Protein AF-A0A2P7U1U2-F1 (afdb_monomer)

Nearest PDB structures (foldseek):
  7a5g-assembly1_S6  TM=5.072E-01  e=9.191E+00  Homo sapiens

Secondary structure (DSSP, 8-state):
-HHHHHHTT----PPPTT-GGG-HHHHHHHHHHHHHHHTT---HHHHHHHHHHHHTT-

Radius of gyration: 15.58 Å; Cα contacts (8 Å, |Δi|>4): 16; chains: 1; bounding box: 31×27×31 Å

Organism: NCBI:txid90242

InterPro domains:
  IPR036397 Ribonuclease H superfamily [G3DSA:3.30.420.10] (1-55)
  IPR038717 Tc1-like transposase, DDE domain [PF13358] (2-47)

pLDDT: mean 84.99, std 9.83, range [41.81, 94.25]

Solvent-accessible surface area (bac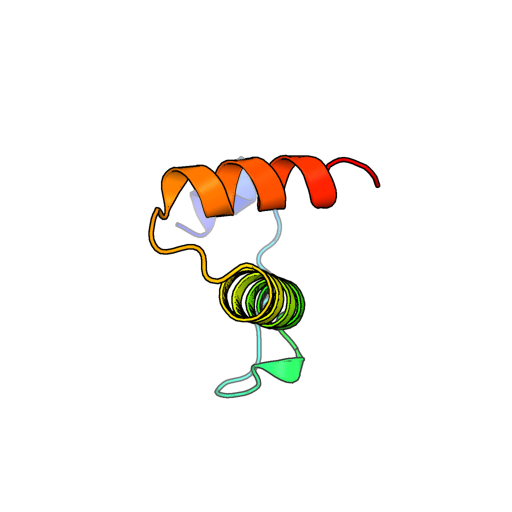kbone atoms only — not comparable to full-atom values): 3765 Å² total; per-residue (Å²): 108,67,70,5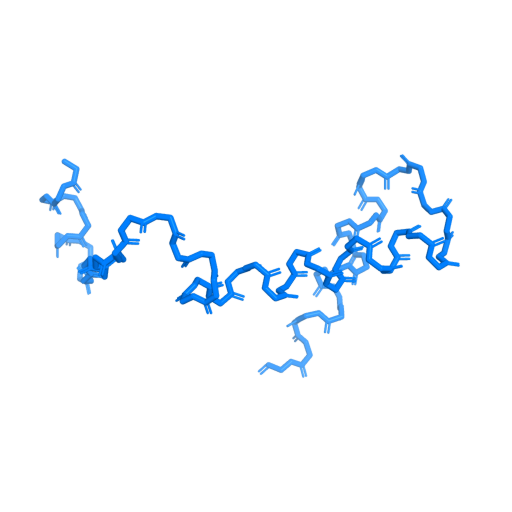9,41,47,75,71,75,46,81,90,83,86,75,70,86,96,48,65,88,78,40,72,65,53,60,54,51,53,52,50,54,47,52,36,62,78,69,66,58,83,52,65,69,60,50,48,54,52,48,51,65,65,64,70,76,118

Foldseek 3Di:
DVCVCVVVVHDDDDDDPPCVVPPVVVVLVVVLVVVCVVVVDPDPVVSVVVSCVVVVPD

Structure (mmCIF, N/CA/C/O backbone):
data_AF-A0A2P7U1U2-F1
#
_entry.id   AF-A0A2P7U1U2-F1
#
loop_
_atom_site.group_PDB
_atom_site.id
_atom_site.type_symbol
_atom_site.label_atom_id
_atom_site.label_alt_id
_atom_site.label_comp_id
_atom_site.label_asym_id
_atom_site.label_entity_id
_atom_site.label_seq_id
_atom_site.pdbx_PDB_ins_code
_atom_site.Cartn_x
_atom_site.Cartn_y
_atom_site.Cartn_z
_atom_site.occupancy
_atom_site.B_iso_or_equiv
_atom_site.auth_seq_id
_atom_site.auth_comp_id
_atom_site.auth_asym_id
_atom_site.auth_atom_id
_atom_site.pdbx_PDB_model_num
ATOM 1 N N . MET A 1 1 ? -4.672 13.664 17.112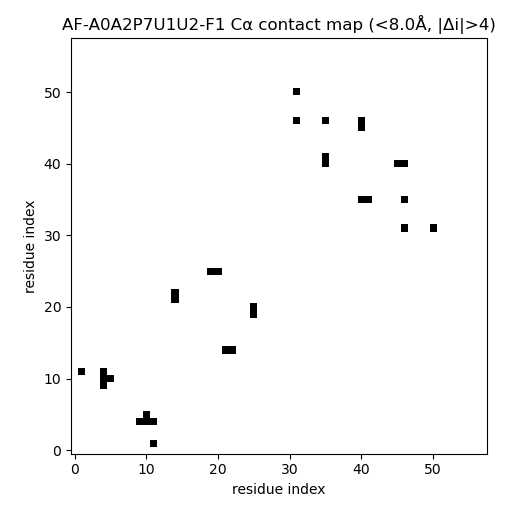 1.00 75.81 1 MET A N 1
ATOM 2 C CA . MET A 1 1 ? -4.572 12.890 15.846 1.00 75.81 1 MET A CA 1
ATOM 3 C C . MET A 1 1 ? -5.903 12.234 15.519 1.00 75.81 1 MET A C 1
ATOM 5 O O . MET A 1 1 ? -6.362 12.411 14.404 1.00 75.81 1 MET A O 1
ATOM 9 N N . GLN A 1 2 ? -6.558 11.588 1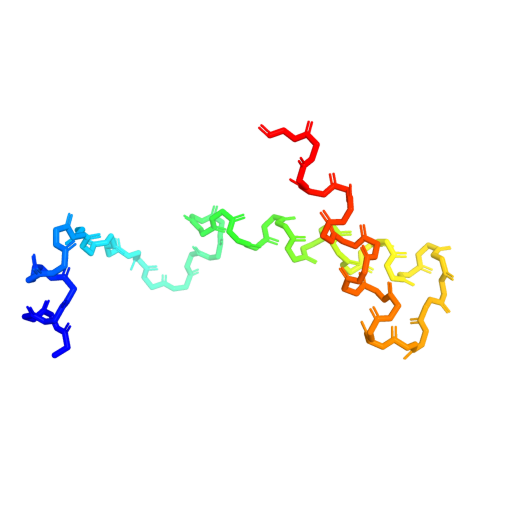6.491 1.00 84.62 2 GLN A N 1
ATOM 10 C CA . GLN A 1 2 ? -7.968 11.185 16.390 1.00 84.62 2 GLN A CA 1
ATOM 11 C C . GLN A 1 2 ? -8.896 12.340 15.990 1.00 84.62 2 GLN A C 1
ATOM 13 O O . GLN A 1 2 ? -9.522 12.259 14.941 1.00 84.62 2 GLN A O 1
ATOM 18 N N . ASP A 1 3 ? -8.846 13.461 16.716 1.00 88.00 3 ASP A N 1
ATOM 19 C CA . ASP A 1 3 ? -9.705 14.629 16.442 1.00 88.00 3 ASP A CA 1
ATOM 20 C C . ASP A 1 3 ? -9.526 15.217 15.030 1.00 88.00 3 ASP A C 1
ATOM 22 O O . ASP A 1 3 ? -10.458 15.766 14.454 1.00 88.00 3 ASP A O 1
ATOM 26 N N . LEU A 1 4 ? -8.329 15.083 14.443 1.00 93.12 4 LEU A N 1
ATOM 27 C CA . LEU A 1 4 ? -8.041 15.524 13.072 1.00 93.12 4 LEU A CA 1
ATOM 28 C C . LEU A 1 4 ? -8.670 14.592 12.029 1.00 93.12 4 LEU A C 1
ATOM 30 O O . LEU A 1 4 ? -9.148 15.055 10.999 1.00 93.12 4 LEU A O 1
ATOM 34 N N . ILE A 1 5 ? -8.653 13.283 12.292 1.00 91.94 5 ILE A N 1
ATOM 35 C CA . ILE A 1 5 ? -9.222 12.261 11.405 1.00 91.94 5 ILE A CA 1
ATOM 36 C C . ILE A 1 5 ? -10.752 12.349 11.445 1.00 91.94 5 ILE A C 1
ATOM 38 O O . ILE A 1 5 ? -11.392 12.397 10.396 1.00 91.94 5 ILE A O 1
ATOM 42 N N . GLU A 1 6 ? -11.323 12.453 12.645 1.00 91.81 6 GLU A N 1
ATOM 43 C CA . GLU A 1 6 ? -12.766 12.600 12.847 1.00 91.81 6 GLU A CA 1
ATOM 44 C C . GLU A 1 6 ? -13.273 13.954 12.334 1.00 91.81 6 GLU A C 1
ATOM 46 O O . GLU A 1 6 ? -14.296 14.007 11.652 1.00 91.81 6 GLU A O 1
ATOM 51 N N . GLY A 1 7 ? -12.520 15.039 12.554 1.00 93.25 7 GLY A N 1
ATOM 52 C CA . GLY A 1 7 ? -12.835 16.368 12.021 1.00 93.25 7 GLY A CA 1
ATOM 53 C C . GLY A 1 7 ? -12.817 16.447 10.489 1.00 93.25 7 GLY A C 1
ATOM 54 O O . GLY A 1 7 ? -13.518 17.275 9.912 1.00 93.25 7 GLY A O 1
ATOM 55 N N . ALA A 1 8 ? -12.072 15.561 9.822 1.00 94.25 8 ALA A N 1
ATOM 56 C CA . ALA A 1 8 ? -12.085 15.400 8.366 1.00 94.25 8 ALA A CA 1
ATOM 57 C C . ALA A 1 8 ? -13.212 14.470 7.859 1.00 94.25 8 ALA A C 1
ATOM 59 O O . ALA A 1 8 ? -13.325 14.247 6.655 1.00 94.25 8 ALA A O 1
ATOM 60 N N . GLY A 1 9 ? -14.044 13.920 8.753 1.00 93.06 9 GLY A N 1
ATOM 61 C CA . GLY A 1 9 ? -15.129 12.996 8.411 1.00 93.06 9 GLY A CA 1
ATOM 62 C C . GLY A 1 9 ? -14.677 11.553 8.166 1.00 93.06 9 GLY A C 1
ATOM 63 O O . GLY A 1 9 ? -15.420 10.767 7.579 1.00 93.06 9 GLY A O 1
ATOM 64 N N . HIS A 1 10 ? -13.466 11.186 8.591 1.00 93.81 10 HIS A N 1
ATOM 65 C CA . HIS A 1 10 ? -12.946 9.829 8.466 1.00 93.81 10 H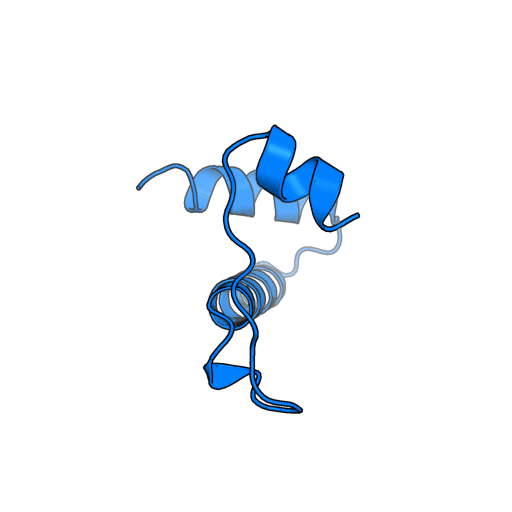IS A CA 1
ATOM 66 C C . HIS A 1 10 ? -13.113 9.036 9.765 1.00 93.81 10 HIS A C 1
ATOM 68 O O . HIS A 1 10 ? -13.104 9.581 10.866 1.00 93.81 10 HIS A O 1
ATOM 74 N N . THR A 1 11 ? -13.212 7.714 9.637 1.00 91.62 11 THR A N 1
ATOM 75 C CA . THR A 1 11 ? -13.298 6.787 10.772 1.00 91.62 11 THR A CA 1
ATOM 76 C C . THR A 1 11 ? -12.017 5.976 10.907 1.00 91.62 11 THR A C 1
ATOM 78 O O . THR A 1 11 ? -11.503 5.454 9.915 1.00 91.62 11 THR A O 1
ATOM 81 N N . ILE A 1 12 ? -11.529 5.807 12.135 1.00 89.69 12 ILE A N 1
ATOM 82 C CA . ILE A 1 12 ? -10.346 4.984 12.407 1.00 89.69 12 ILE A CA 1
ATOM 83 C C . ILE A 1 12 ? -10.748 3.516 12.491 1.00 89.69 12 ILE A C 1
ATOM 85 O O . ILE A 1 12 ? -11.561 3.126 13.328 1.00 89.69 12 ILE A O 1
ATOM 89 N N . PHE A 1 13 ? -10.131 2.695 11.646 1.00 87.38 13 PHE A N 1
ATOM 90 C CA . PHE A 1 13 ? -10.259 1.246 11.704 1.00 87.38 13 PHE A CA 1
ATOM 91 C C . PHE A 1 13 ? -9.103 0.645 12.509 1.00 87.38 13 PHE A C 1
ATOM 93 O O . PHE A 1 13 ? -7.947 0.694 12.087 1.00 87.38 13 PHE A O 1
ATOM 100 N N . TRP A 1 14 ? -9.414 0.080 13.676 1.00 87.00 14 TRP A N 1
ATOM 101 C CA . TRP A 1 14 ? -8.426 -0.559 14.542 1.00 87.00 14 TRP A CA 1
ATOM 102 C C . TRP A 1 14 ? -8.172 -2.003 14.110 1.00 87.00 14 TRP A C 1
ATOM 104 O O . TRP A 1 14 ? -9.082 -2.830 14.084 1.00 87.00 14 TRP A O 1
ATOM 114 N N . LEU A 1 15 ? -6.914 -2.313 13.799 1.00 86.00 15 LEU A N 1
ATOM 115 C CA . LEU A 1 15 ? -6.468 -3.658 13.448 1.00 86.00 15 LEU A CA 1
ATOM 116 C C . LEU A 1 15 ? -5.930 -4.395 14.686 1.00 86.00 15 LEU A C 1
ATOM 118 O O . LEU A 1 15 ? -5.288 -3.772 15.535 1.00 86.00 15 LEU A O 1
ATOM 122 N N . PRO A 1 16 ? -6.139 -5.719 14.795 1.00 87.56 16 PRO A N 1
ATOM 123 C CA . PRO A 1 16 ? -5.541 -6.502 15.867 1.00 87.56 16 PRO A CA 1
ATOM 124 C C . PRO A 1 16 ? -4.012 -6.598 15.694 1.00 87.56 16 PRO A C 1
ATOM 126 O O . PRO A 1 16 ? -3.506 -6.559 14.566 1.00 87.56 16 PRO A O 1
ATOM 129 N N . PRO A 1 17 ? -3.259 -6.757 16.796 1.00 83.44 17 PRO A N 1
ATOM 130 C CA . PRO A 1 17 ? -1.801 -6.809 16.753 1.00 83.44 17 PRO A CA 1
ATOM 131 C C . PRO A 1 17 ? -1.298 -8.002 15.925 1.00 83.44 17 PRO A C 1
ATOM 133 O O . PRO A 1 17 ? -1.841 -9.102 16.005 1.00 83.44 17 PRO A O 1
ATOM 136 N N . TYR A 1 18 ? -0.238 -7.775 15.140 1.00 70.88 18 TYR A N 1
ATOM 137 C CA . TYR A 1 18 ? 0.481 -8.783 14.340 1.00 70.88 18 TYR A CA 1
ATOM 138 C C . TYR A 1 18 ? -0.375 -9.610 13.360 1.00 70.88 18 TYR A C 1
ATOM 140 O O . TYR A 1 18 ? -0.049 -10.758 13.064 1.00 70.88 18 TYR A O 1
ATOM 148 N N . ARG A 1 19 ? -1.453 -9.035 12.809 1.00 79.06 19 ARG A N 1
ATOM 149 C CA . ARG A 1 19 ? -2.271 -9.674 11.761 1.00 79.06 19 ARG A CA 1
ATOM 150 C C . ARG A 1 19 ? -2.145 -8.937 10.425 1.00 79.06 19 ARG A C 1
ATOM 152 O O . ARG A 1 19 ? -3.080 -8.240 10.028 1.00 79.06 19 ARG A O 1
ATOM 159 N N . PRO A 1 20 ? -1.013 -9.096 9.715 1.00 74.38 20 PRO A N 1
ATOM 160 C CA . PRO A 1 20 ? -0.811 -8.465 8.409 1.00 74.38 20 PRO A CA 1
ATOM 161 C C . PRO A 1 20 ? -1.888 -8.878 7.394 1.00 74.38 20 PRO A C 1
ATOM 163 O O . PRO A 1 20 ? -2.268 -8.079 6.545 1.00 74.38 20 PRO A O 1
ATOM 166 N N . ASP A 1 21 ? -2.470 -10.072 7.541 1.00 78.88 21 ASP A N 1
ATOM 167 C CA . ASP A 1 21 ? -3.545 -10.577 6.674 1.00 78.88 21 ASP A CA 1
ATOM 168 C C . ASP A 1 21 ? -4.809 -9.704 6.671 1.00 78.88 21 ASP A C 1
ATOM 170 O O . ASP A 1 21 ? -5.567 -9.707 5.698 1.00 78.88 21 ASP A O 1
ATOM 174 N N . PHE A 1 22 ? -5.052 -8.962 7.757 1.00 79.50 22 PHE A N 1
ATOM 175 C CA . PHE A 1 22 ? -6.209 -8.076 7.884 1.00 79.50 22 PHE A CA 1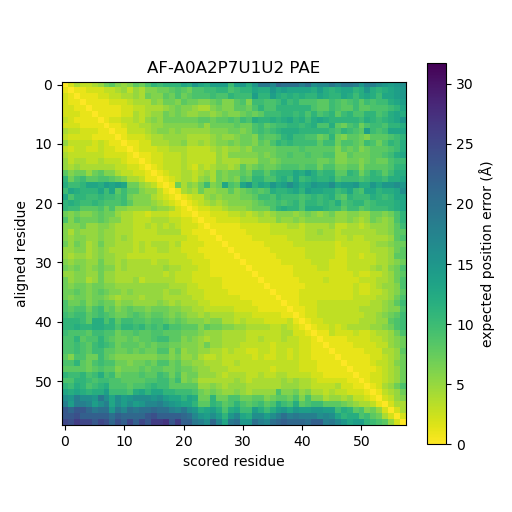
ATOM 176 C C . PHE A 1 22 ? -5.964 -6.674 7.343 1.00 79.50 22 PHE A C 1
ATOM 178 O O . PHE A 1 22 ? -6.904 -5.885 7.299 1.00 79.50 22 PHE A O 1
ATOM 185 N N . ASN A 1 23 ? -4.743 -6.363 6.905 1.00 85.31 23 ASN A N 1
ATOM 186 C CA . ASN A 1 23 ? -4.430 -5.094 6.277 1.00 85.31 23 ASN A CA 1
ATOM 187 C C . ASN A 1 23 ? -4.412 -5.261 4.747 1.00 85.31 23 ASN A C 1
ATOM 189 O O . ASN A 1 23 ? -3.455 -5.817 4.200 1.00 85.31 23 ASN A O 1
ATOM 193 N N . PRO A 1 24 ? -5.433 -4.770 4.014 1.00 82.38 24 PRO A N 1
ATOM 194 C CA . PRO A 1 24 ? -5.501 -4.922 2.563 1.00 82.38 24 PRO A CA 1
ATOM 195 C C . PRO A 1 24 ? -4.271 -4.373 1.830 1.00 82.38 24 PRO A C 1
ATOM 197 O O . PRO A 1 24 ? -3.935 -4.881 0.759 1.00 82.38 24 PRO A O 1
ATOM 200 N N . VAL A 1 25 ? -3.567 -3.388 2.408 1.00 85.56 25 VAL A N 1
ATOM 201 C CA . VAL A 1 25 ? -2.356 -2.798 1.816 1.00 85.56 25 VAL A CA 1
ATOM 202 C C . VAL A 1 25 ? -1.238 -3.826 1.618 1.00 85.56 25 VAL A C 1
ATOM 204 O O . VAL A 1 25 ? -0.493 -3.740 0.644 1.00 85.56 25 VAL A O 1
ATOM 207 N N . GLU A 1 26 ? -1.157 -4.854 2.468 1.00 89.19 26 GLU A N 1
ATOM 208 C CA . GLU A 1 26 ? -0.127 -5.895 2.376 1.00 89.19 26 GLU A CA 1
ATOM 209 C C . GLU A 1 26 ? -0.251 -6.701 1.079 1.00 89.19 26 GLU A C 1
ATOM 211 O O . GLU A 1 26 ? 0.753 -7.046 0.450 1.00 89.19 26 GLU A O 1
ATOM 216 N N . LYS A 1 27 ? -1.483 -6.927 0.601 1.00 86.12 27 LYS A N 1
ATOM 217 C CA . LYS A 1 27 ? -1.730 -7.594 -0.688 1.00 86.12 27 LYS A CA 1
ATOM 218 C C . LYS A 1 27 ? -1.219 -6.755 -1.858 1.00 86.12 27 LYS A C 1
ATOM 220 O O . LYS A 1 27 ? -0.627 -7.298 -2.794 1.00 86.12 27 LYS A O 1
ATOM 225 N N . TYR A 1 28 ? -1.401 -5.436 -1.796 1.00 86.94 28 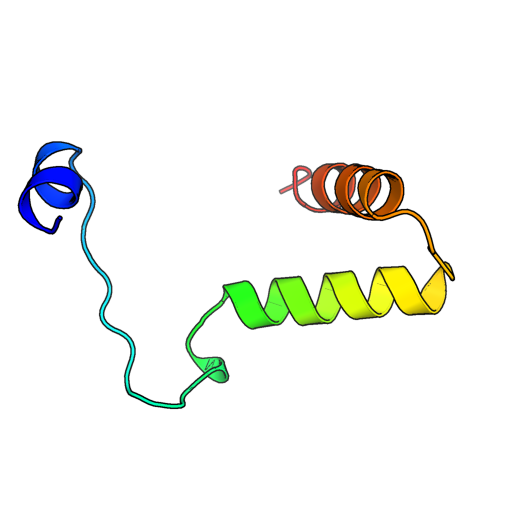TYR A N 1
ATOM 226 C CA . TYR A 1 28 ? -0.863 -4.524 -2.805 1.00 86.94 28 TYR A CA 1
ATOM 227 C C . TYR A 1 28 ? 0.668 -4.501 -2.769 1.00 86.94 28 TYR A C 1
ATOM 229 O O . TYR A 1 28 ? 1.300 -4.616 -3.821 1.00 86.94 28 TYR A O 1
ATOM 237 N N . TRP A 1 29 ? 1.280 -4.471 -1.581 1.00 87.88 29 TRP A N 1
ATOM 238 C CA . TRP A 1 29 ? 2.736 -4.549 -1.440 1.00 87.88 29 TRP A CA 1
ATOM 239 C C . TRP A 1 29 ? 3.320 -5.857 -1.968 1.00 87.88 29 TRP A C 1
ATOM 241 O O . TRP A 1 29 ? 4.348 -5.832 -2.648 1.00 87.88 29 TRP A O 1
ATOM 251 N N . ALA A 1 30 ? 2.667 -6.994 -1.719 1.00 89.94 30 ALA A N 1
ATOM 252 C CA . ALA A 1 30 ? 3.072 -8.275 -2.290 1.00 89.94 30 ALA A CA 1
ATOM 253 C C . ALA A 1 30 ? 3.061 -8.236 -3.831 1.00 89.94 30 ALA A C 1
ATOM 255 O O . ALA A 1 30 ? 4.021 -8.674 -4.470 1.00 89.94 30 ALA A O 1
ATOM 256 N N . ARG A 1 31 ? 2.024 -7.635 -4.436 1.00 87.12 31 ARG A N 1
ATOM 257 C CA . ARG A 1 31 ? 1.926 -7.457 -5.894 1.00 87.12 31 ARG A CA 1
ATOM 258 C C . ARG A 1 31 ? 3.021 -6.536 -6.444 1.00 87.12 31 ARG A C 1
ATOM 260 O O . ARG A 1 31 ? 3.642 -6.887 -7.443 1.00 87.12 31 ARG A O 1
ATOM 267 N N . ILE A 1 32 ? 3.296 -5.405 -5.789 1.00 88.81 32 ILE A N 1
ATOM 268 C CA . ILE A 1 32 ? 4.370 -4.474 -6.184 1.00 88.81 32 ILE A CA 1
ATOM 269 C C . ILE A 1 32 ? 5.730 -5.172 -6.158 1.00 88.81 32 ILE A C 1
ATOM 271 O O . ILE A 1 32 ? 6.496 -5.077 -7.118 1.00 88.81 32 ILE A O 1
ATOM 275 N N . LYS A 1 33 ? 6.032 -5.895 -5.073 1.00 89.06 33 LYS A N 1
ATOM 276 C CA . LYS A 1 33 ? 7.300 -6.626 -4.929 1.00 89.06 33 LYS A CA 1
ATOM 277 C C . LYS A 1 33 ? 7.468 -7.669 -6.032 1.00 89.06 33 LYS A C 1
ATOM 279 O O . LYS A 1 33 ? 8.565 -7.789 -6.570 1.00 89.06 33 LYS A O 1
ATOM 284 N N . LYS A 1 34 ? 6.384 -8.356 -6.406 1.00 91.38 34 LYS A N 1
ATOM 285 C CA . LYS A 1 34 ? 6.380 -9.294 -7.532 1.00 91.38 34 LYS A CA 1
ATOM 286 C C . LYS A 1 34 ? 6.674 -8.595 -8.864 1.00 91.38 34 LYS A C 1
ATOM 288 O O . LYS A 1 34 ? 7.584 -9.017 -9.560 1.00 91.38 34 LYS A O 1
ATOM 293 N N . ILE A 1 35 ? 5.991 -7.489 -9.176 1.00 88.56 35 ILE A N 1
ATOM 294 C CA . ILE A 1 35 ? 6.247 -6.704 -10.401 1.00 88.56 35 ILE A CA 1
ATOM 295 C C . ILE A 1 35 ? 7.711 -6.254 -10.465 1.00 88.56 35 ILE A C 1
ATOM 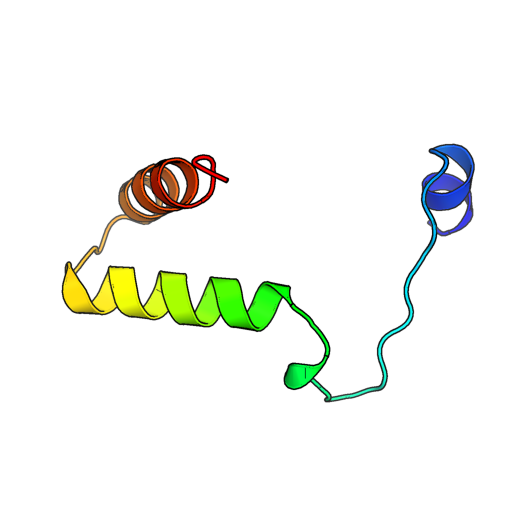297 O O . ILE A 1 35 ? 8.363 -6.407 -11.495 1.00 88.56 35 ILE A O 1
ATOM 301 N N . ARG A 1 36 ? 8.253 -5.748 -9.350 1.00 92.75 36 ARG A N 1
ATOM 302 C CA . ARG A 1 36 ? 9.662 -5.352 -9.263 1.00 92.75 36 ARG A CA 1
ATOM 303 C C . ARG A 1 36 ? 10.600 -6.513 -9.604 1.00 92.75 36 ARG A C 1
ATOM 305 O O . ARG A 1 36 ? 11.566 -6.307 -10.332 1.00 92.75 36 ARG A O 1
ATOM 312 N N . GLN A 1 37 ? 10.335 -7.699 -9.058 1.00 93.50 37 GLN A N 1
ATOM 313 C CA . GLN A 1 37 ? 11.149 -8.892 -9.296 1.00 93.50 37 GLN A CA 1
ATOM 314 C C . GLN A 1 37 ? 11.043 -9.373 -10.746 1.00 93.50 37 GLN A C 1
ATOM 316 O O . GLN A 1 37 ? 12.072 -9.580 -11.388 1.00 93.50 37 GLN A O 1
ATOM 321 N N . ASP A 1 38 ? 9.821 -9.490 -11.267 1.00 92.38 38 ASP A N 1
ATOM 322 C CA . ASP A 1 38 ? 9.547 -9.985 -12.617 1.00 92.38 38 ASP A CA 1
ATOM 323 C C . ASP A 1 38 ? 10.178 -9.075 -13.684 1.00 92.38 38 ASP A C 1
ATOM 325 O O . ASP A 1 38 ? 10.727 -9.557 -14.673 1.00 92.38 38 ASP A O 1
ATOM 329 N N . TRP A 1 39 ? 10.134 -7.754 -13.478 1.00 91.94 39 TRP A N 1
ATOM 330 C CA . TRP A 1 39 ? 10.625 -6.760 -14.442 1.00 91.94 39 TRP A CA 1
ATOM 331 C C . TRP A 1 39 ? 12.040 -6.262 -14.136 1.00 91.94 39 TRP A C 1
ATOM 333 O O . TRP A 1 39 ? 12.562 -5.421 -14.863 1.00 91.94 39 TRP A O 1
ATOM 343 N N . ARG A 1 40 ? 12.662 -6.780 -13.067 1.00 92.88 40 ARG A N 1
ATOM 344 C CA . ARG A 1 40 ? 14.009 -6.410 -12.600 1.00 92.88 40 ARG A CA 1
ATOM 345 C C . ARG A 1 40 ? 14.205 -4.897 -12.471 1.00 92.88 40 ARG A C 1
ATOM 347 O O . ARG A 1 40 ? 15.260 -4.370 -12.809 1.00 92.88 40 ARG A O 1
ATOM 354 N N . LEU A 1 41 ? 13.181 -4.209 -11.967 1.00 90.94 41 LEU A N 1
ATOM 355 C CA . LEU A 1 41 ? 13.231 -2.765 -11.764 1.00 90.94 41 LEU A CA 1
ATOM 356 C C . LEU A 1 41 ? 14.135 -2.430 -10.571 1.00 90.94 41 LEU A C 1
ATOM 358 O O . LEU A 1 41 ? 13.915 -2.881 -9.439 1.00 90.94 41 LEU A O 1
ATOM 362 N N . ASP A 1 42 ? 15.135 -1.603 -10.830 1.00 90.69 42 ASP A N 1
ATOM 363 C CA . ASP A 1 42 ? 16.060 -1.039 -9.850 1.00 90.69 42 ASP A CA 1
ATOM 364 C C . ASP A 1 42 ? 15.687 0.401 -9.457 1.00 90.69 42 ASP A C 1
ATOM 366 O O . ASP A 1 42 ? 15.951 0.820 -8.331 1.00 90.69 42 ASP A O 1
ATOM 370 N N . CYS A 1 43 ? 14.992 1.126 -10.336 1.00 91.38 43 CYS A N 1
ATOM 371 C CA . CYS A 1 43 ? 14.489 2.472 -10.089 1.00 91.38 43 CYS A CA 1
ATOM 372 C C . CYS A 1 43 ? 13.116 2.470 -9.390 1.00 91.38 43 CYS A C 1
ATOM 374 O O . CYS A 1 43 ? 12.122 1.945 -9.905 1.00 91.38 43 CYS A O 1
ATOM 376 N N . ILE A 1 44 ? 13.054 3.125 -8.226 1.00 87.69 44 ILE A N 1
ATOM 377 C CA . ILE A 1 44 ? 11.833 3.275 -7.424 1.00 87.69 44 ILE A CA 1
ATOM 378 C C . ILE A 1 44 ? 10.780 4.116 -8.158 1.00 87.69 44 ILE A C 1
ATOM 380 O O . ILE A 1 44 ? 9.616 3.720 -8.188 1.00 87.69 44 ILE A O 1
ATOM 384 N N . ASP A 1 45 ? 11.168 5.215 -8.808 1.00 90.69 45 ASP A N 1
ATOM 385 C CA . ASP A 1 45 ? 10.225 6.079 -9.537 1.00 90.69 45 ASP A CA 1
ATOM 386 C C . ASP A 1 45 ? 9.546 5.330 -10.685 1.00 90.69 45 ASP A C 1
ATOM 388 O O . ASP A 1 45 ? 8.334 5.420 -10.883 1.00 90.69 45 ASP A O 1
ATOM 392 N N . THR A 1 46 ? 10.320 4.505 -11.393 1.00 89.38 46 THR A N 1
ATOM 393 C CA . THR A 1 46 ? 9.809 3.651 -12.470 1.00 89.38 46 THR A CA 1
ATOM 394 C C . THR A 1 46 ? 8.812 2.626 -11.925 1.00 89.38 46 THR A C 1
ATOM 396 O O . THR A 1 46 ? 7.735 2.438 -12.492 1.00 89.38 46 THR A O 1
ATOM 399 N N . LEU A 1 47 ? 9.125 1.996 -10.788 1.00 88.31 47 LEU A N 1
ATOM 400 C CA . LEU A 1 47 ? 8.219 1.063 -10.118 1.00 88.31 47 LEU A CA 1
ATOM 401 C C . LEU A 1 47 ? 6.907 1.740 -9.695 1.00 88.31 47 LEU A C 1
ATOM 403 O O . LEU A 1 47 ? 5.837 1.179 -9.934 1.00 88.31 47 LEU A O 1
ATOM 407 N N . PHE A 1 48 ? 6.974 2.937 -9.104 1.00 87.12 48 PHE A N 1
ATOM 408 C CA . PHE A 1 48 ? 5.787 3.694 -8.701 1.00 87.12 48 PHE A CA 1
ATOM 409 C C . PHE A 1 48 ? 4.951 4.144 -9.896 1.00 87.12 48 PHE A C 1
ATOM 411 O O . PHE A 1 48 ? 3.729 4.016 -9.847 1.00 87.12 48 PHE A O 1
ATOM 418 N N . PHE A 1 49 ? 5.577 4.601 -10.983 1.00 88.25 49 PHE A N 1
ATOM 419 C CA . PHE A 1 49 ? 4.872 4.959 -12.213 1.00 88.25 49 PHE A CA 1
ATOM 420 C C . PHE A 1 49 ? 4.039 3.786 -12.743 1.00 88.25 49 PHE A C 1
ATOM 422 O O . PHE A 1 49 ? 2.842 3.934 -13.006 1.00 88.25 49 PHE A O 1
ATOM 429 N N . TYR A 1 50 ? 4.643 2.598 -12.841 1.00 84.31 50 TYR A N 1
ATOM 430 C CA . TYR A 1 50 ? 3.929 1.403 -13.281 1.00 84.31 50 TYR A CA 1
ATOM 431 C C . TYR A 1 50 ? 2.878 0.944 -12.274 1.00 84.31 50 TYR A C 1
ATOM 433 O O . TYR A 1 50 ? 1.773 0.595 -12.680 1.00 84.31 50 TYR A O 1
ATOM 441 N N . PHE A 1 51 ? 3.177 0.975 -10.975 1.00 82.69 51 PHE A N 1
ATOM 442 C CA . PHE A 1 51 ? 2.205 0.629 -9.941 1.00 82.69 51 PHE A CA 1
ATOM 443 C C . PHE A 1 51 ? 0.967 1.523 -10.005 1.00 82.69 51 PHE A C 1
ATOM 445 O O . PHE A 1 51 ? -0.143 0.997 -10.070 1.00 82.69 51 PHE A O 1
ATOM 452 N N . MET A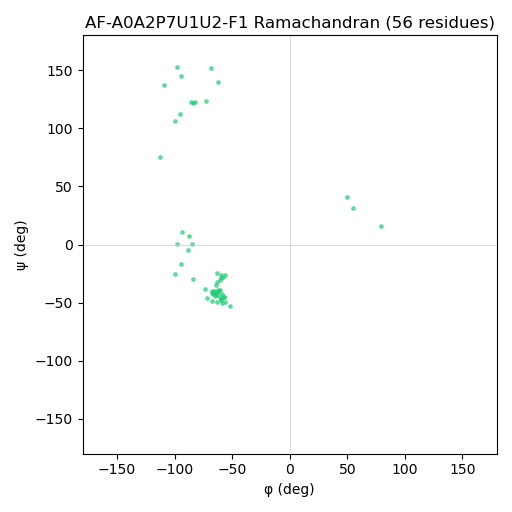 1 52 ? 1.153 2.845 -10.044 1.00 83.56 52 MET A N 1
ATOM 453 C CA . MET A 1 52 ? 0.055 3.803 -10.141 1.00 83.56 52 MET A CA 1
ATOM 454 C C . MET A 1 52 ? -0.745 3.554 -11.414 1.00 83.56 52 MET A C 1
ATOM 456 O O . MET A 1 52 ? -1.953 3.401 -11.336 1.00 83.56 52 MET A O 1
ATOM 460 N N . ARG A 1 53 ? -0.082 3.377 -12.562 1.00 80.94 53 ARG A N 1
ATOM 461 C CA . ARG A 1 53 ? -0.754 3.090 -13.837 1.00 80.94 53 ARG A CA 1
ATOM 462 C C . ARG A 1 53 ? -1.527 1.767 -13.853 1.00 80.94 53 ARG A C 1
ATOM 464 O O . ARG A 1 53 ? -2.516 1.662 -14.565 1.00 80.94 53 ARG A O 1
ATOM 471 N N . ILE A 1 54 ? -1.075 0.748 -13.125 1.00 73.25 54 ILE A N 1
ATOM 472 C CA . ILE A 1 54 ? -1.733 -0.568 -13.059 1.00 73.25 54 ILE A CA 1
ATOM 473 C C . ILE A 1 54 ? -2.859 -0.578 -12.015 1.00 73.25 54 ILE A C 1
ATOM 475 O O . ILE A 1 54 ? -3.822 -1.329 -12.168 1.00 73.25 54 ILE A O 1
ATOM 479 N N . CYS A 1 55 ? -2.747 0.225 -10.954 1.00 66.69 55 CYS A N 1
ATOM 480 C CA . CYS A 1 55 ? -3.702 0.238 -9.844 1.00 66.69 55 CYS A CA 1
ATOM 481 C C . CYS A 1 55 ? -4.806 1.291 -9.979 1.00 66.69 55 CYS A C 1
ATOM 483 O O . CYS A 1 55 ? -5.822 1.135 -9.318 1.00 66.69 55 CYS A O 1
ATOM 485 N N . THR A 1 56 ? -4.661 2.299 -10.845 1.00 61.66 56 THR A N 1
ATOM 486 C CA . THR A 1 56 ? -5.712 3.297 -11.136 1.00 61.66 56 THR A CA 1
ATOM 487 C C . THR A 1 56 ? -6.690 2.882 -12.244 1.00 61.66 56 THR A C 1
ATOM 489 O O . THR A 1 56 ? -7.504 3.693 -12.674 1.00 61.66 56 THR A O 1
ATOM 492 N N . VAL A 1 57 ? -6.620 1.638 -12.735 1.00 53.38 57 VAL A N 1
ATOM 493 C CA . VAL A 1 57 ? -7.520 1.103 -13.786 1.00 53.38 57 VAL A CA 1
ATOM 494 C C . VAL A 1 57 ? -8.744 0.370 -13.193 1.00 53.38 57 VAL A C 1
ATOM 496 O O . VAL A 1 57 ? -9.512 -0.253 -13.919 1.00 53.38 57 VAL A O 1
ATOM 499 N N . PHE A 1 58 ? -8.974 0.477 -11.884 1.00 41.81 58 PHE A N 1
ATOM 500 C CA . PHE A 1 58 ? -10.200 0.053 -11.195 1.00 41.81 58 PHE A CA 1
ATOM 501 C C . PHE A 1 58 ? -10.642 1.145 -10.223 1.00 41.81 58 PHE A C 1
ATOM 503 O O . PHE A 1 58 ? -11.856 1.192 -9.931 1.00 41.81 58 PHE A O 1
#

Mean predicted aligned error: 6.4 Å

Sequence (58 aa):
MQDLIEGAGHTIFWLPPYRPDFNPVEKYWARIKKIRQDWRLDCIDTLFFYFMRICTVF